Protein AF-A0A1W9P7X1-F1 (afdb_monomer)

Mean predicted aligned error: 8.24 Å

Radius of gyration: 26.06 Å; Cα contacts (8 Å, |Δi|>4): 274; chains: 1; bounding box: 56×34×81 Å

Sequence (174 aa):
MLKIFCDFSAIAIQNAKLIKKIEDELKSKLIFEKIGSTMTSTLKLNDVIKTFLSTATSLTGTRTGSILMVDKKEKKIQKAYNYYKKRDRIEVYSSTARLKKGLSGTVLRRRKPVAIENLSKEKDVNPTALEKKRKGVLAVPVMMKNKIIAILYVDSDKPRSFSNTEMEQVQFLA

pLDDT: mean 90.35, std 6.8, range [58.91, 97.69]

Foldseek 3Di:
DVVVVVVVVVVVVVVVVVVVVVVVVVVVVVVVVVVVVVVVVVVVVQVVVLVLFLQLCVLQVFQKKKKFFADQVLQDTPWMWMAGNVVSHIDTDDDPDDCCDDPNVVCQVVVAKDWAQAQVPDPDDDVVCVVVLFTTKIWHFDDDPHTGRMIMMGTHSHRDDDDPVSRVSSNVSD

Solvent-accessible surface area (backbone atoms only — not comparable to full-atom values): 9372 Å² total; per-residue (Å²): 116,70,67,63,54,52,53,53,49,50,50,53,53,51,50,54,52,50,53,50,50,54,51,53,52,51,54,50,50,54,51,51,53,52,50,52,52,53,52,52,52,51,51,54,50,51,52,53,53,44,53,52,37,54,48,47,15,56,76,62,71,36,56,30,18,35,40,38,31,34,34,100,79,59,75,45,78,75,47,28,36,39,33,37,60,94,70,74,44,68,44,80,51,90,74,82,75,48,54,87,43,46,68,60,11,45,24,68,74,67,70,39,71,46,73,39,37,42,45,86,79,50,93,59,63,57,67,72,47,54,77,68,45,42,18,8,36,40,36,31,44,21,57,56,90,94,40,61,45,29,39,38,34,38,36,31,75,46,72,39,82,77,51,69,66,51,52,50,56,48,40,72,78,56

Structure (mmCIF, N/CA/C/O backbone):
data_AF-A0A1W9P7X1-F1
#
_entry.id   AF-A0A1W9P7X1-F1
#
loop_
_atom_site.group_PDB
_atom_site.id
_atom_site.type_symbol
_atom_site.label_atom_id
_atom_site.label_alt_id
_atom_site.label_comp_id
_atom_site.label_asym_id
_atom_site.label_entity_id
_atom_site.label_seq_id
_atom_site.pdbx_PDB_ins_code
_atom_site.Cartn_x
_atom_site.Cartn_y
_atom_site.Cartn_z
_atom_site.occupancy
_atom_site.B_iso_or_equiv
_atom_site.auth_seq_id
_atom_site.auth_comp_id
_atom_site.auth_asym_id
_atom_site.auth_atom_id
_atom_site.pdbx_PDB_model_num
ATOM 1 N N . MET A 1 1 ? -40.807 18.636 63.807 1.00 58.91 1 MET A N 1
ATOM 2 C CA . MET A 1 1 ? -40.836 19.144 62.417 1.00 58.91 1 MET A CA 1
ATOM 3 C C . MET A 1 1 ? -39.438 19.187 61.781 1.00 58.91 1 MET A C 1
ATOM 5 O O . MET A 1 1 ? -39.271 18.592 60.730 1.00 58.91 1 MET A O 1
ATOM 9 N N . LEU A 1 2 ? -38.417 19.770 62.433 1.00 66.12 2 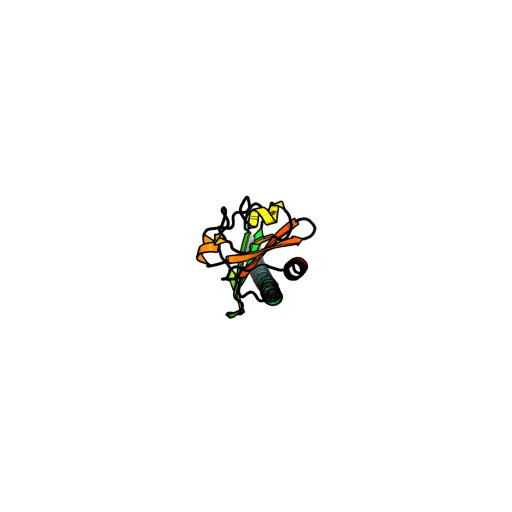LEU A N 1
ATOM 10 C CA . LEU A 1 2 ? -37.040 19.882 61.900 1.00 66.12 2 LEU A CA 1
ATOM 11 C C . LEU A 1 2 ? -36.346 18.533 61.587 1.00 66.12 2 LEU A C 1
ATOM 13 O O . LEU A 1 2 ? -35.704 18.390 60.555 1.00 66.12 2 LEU A O 1
ATOM 17 N N . LYS A 1 3 ? -36.523 17.522 62.452 1.00 66.44 3 LYS A N 1
ATOM 18 C CA . LYS A 1 3 ? -35.883 16.197 62.319 1.00 66.44 3 LYS A CA 1
ATOM 19 C C . LYS A 1 3 ? -36.286 15.460 61.029 1.00 66.44 3 LYS A C 1
ATOM 21 O O . LYS A 1 3 ? -35.434 14.953 60.317 1.00 66.44 3 LYS A O 1
ATOM 26 N N . ILE A 1 4 ? -37.576 15.517 60.689 1.00 66.88 4 ILE A N 1
ATOM 27 C CA . ILE A 1 4 ? -38.147 14.893 59.483 1.00 66.88 4 ILE A CA 1
ATOM 28 C C . ILE A 1 4 ? -37.582 15.541 58.208 1.00 66.88 4 ILE A C 1
ATOM 30 O O . ILE A 1 4 ? -37.290 14.842 57.244 1.00 66.88 4 ILE A O 1
ATOM 34 N N . PHE A 1 5 ? -37.364 16.863 58.207 1.00 67.62 5 PHE A N 1
ATOM 35 C CA . PHE A 1 5 ? -36.735 17.571 57.083 1.00 67.62 5 PHE A CA 1
ATOM 36 C C . PHE A 1 5 ? -35.256 17.197 56.894 1.00 67.62 5 PHE A C 1
ATOM 38 O O . PHE A 1 5 ? -34.795 17.082 55.755 1.00 67.62 5 PHE A O 1
ATOM 45 N N . CYS A 1 6 ? -34.513 16.984 57.985 1.00 75.81 6 CYS A N 1
ATOM 46 C CA . CYS A 1 6 ? -33.129 16.511 57.921 1.00 75.81 6 CYS A CA 1
ATOM 47 C C . CYS A 1 6 ? -33.036 15.096 57.338 1.00 75.81 6 CYS A C 1
ATOM 49 O O . CYS A 1 6 ? -32.207 14.867 56.458 1.00 75.81 6 CYS A O 1
ATOM 51 N N . ASP A 1 7 ? -33.915 14.184 57.756 1.00 74.31 7 ASP A N 1
ATOM 52 C CA . ASP A 1 7 ? -33.939 12.804 57.256 1.00 74.31 7 ASP A CA 1
ATOM 53 C C . ASP A 1 7 ? -34.300 12.756 55.761 1.00 74.31 7 ASP A C 1
ATOM 55 O O . ASP A 1 7 ? -33.644 12.072 54.973 1.00 74.31 7 ASP A O 1
ATOM 59 N N . PHE A 1 8 ? -35.279 13.562 55.332 1.00 74.69 8 PHE A N 1
ATOM 60 C CA . PHE A 1 8 ? -35.669 13.665 53.922 1.00 74.69 8 PHE A CA 1
ATOM 61 C C . PHE A 1 8 ? -34.539 14.225 53.042 1.00 74.69 8 PHE A C 1
ATOM 63 O O . PHE A 1 8 ? -34.270 13.713 51.953 1.00 74.69 8 PHE A O 1
ATOM 70 N N . SER A 1 9 ? -33.838 15.250 53.535 1.00 79.25 9 SER A N 1
ATOM 71 C CA . SER A 1 9 ? -32.694 15.851 52.837 1.00 79.25 9 SER A CA 1
ATOM 72 C C . SER A 1 9 ? -31.507 14.887 52.762 1.00 79.25 9 SER A C 1
ATOM 74 O O . SER A 1 9 ? -30.839 14.808 51.730 1.00 79.25 9 SER A O 1
ATOM 76 N N . ALA A 1 10 ? -31.266 14.110 53.822 1.00 84.50 10 ALA A N 1
ATOM 77 C CA . ALA A 1 10 ? -30.220 13.096 53.850 1.00 84.50 10 ALA A CA 1
ATOM 78 C C . ALA A 1 10 ? -30.467 11.996 52.805 1.00 84.50 10 ALA A C 1
ATOM 80 O O . ALA A 1 10 ? -29.559 11.683 52.033 1.00 84.50 10 ALA A O 1
ATOM 81 N N . ILE A 1 11 ? -31.698 11.480 52.712 1.00 85.00 11 ILE A N 1
ATOM 82 C CA . ILE A 1 11 ? -32.094 10.476 51.710 1.00 85.00 11 ILE A CA 1
ATOM 83 C C . ILE A 1 11 ? -31.942 11.031 50.289 1.00 85.00 11 ILE A C 1
ATOM 85 O O . ILE A 1 11 ? -31.366 10.369 49.427 1.00 85.00 11 ILE A O 1
ATOM 89 N N . ALA A 1 12 ? -32.395 12.262 50.034 1.00 85.00 12 ALA A N 1
ATOM 90 C CA . ALA A 1 12 ? -32.268 12.891 48.719 1.00 85.00 12 ALA A CA 1
ATOM 91 C C . ALA A 1 12 ? -30.796 13.054 48.287 1.00 85.00 12 ALA A C 1
ATOM 93 O O . ALA A 1 12 ? -30.443 12.734 47.150 1.00 85.00 12 ALA A O 1
ATOM 94 N N . ILE A 1 13 ? -29.915 13.480 49.200 1.00 87.81 13 ILE A N 1
ATOM 95 C CA . ILE A 1 13 ? -28.467 13.585 48.948 1.00 87.81 13 ILE A CA 1
ATOM 96 C C . ILE A 1 13 ? -27.852 12.203 48.701 1.00 87.81 13 ILE A C 1
ATOM 98 O O . ILE A 1 13 ? -26.997 12.050 47.827 1.00 87.81 13 ILE A O 1
ATOM 102 N N . GLN A 1 14 ? -28.265 11.192 49.464 1.00 89.88 14 GLN A N 1
ATOM 103 C CA . GLN A 1 14 ? -27.758 9.829 49.330 1.00 89.88 14 GLN A CA 1
ATOM 104 C C . GLN A 1 14 ? -28.175 9.207 47.990 1.00 89.88 14 GLN A C 1
ATOM 106 O O . GLN A 1 14 ? -27.330 8.639 47.297 1.00 89.88 14 GLN A O 1
ATOM 111 N N . ASN A 1 15 ? -29.425 9.418 47.569 1.00 89.62 15 ASN A N 1
ATOM 112 C CA . ASN A 1 15 ? -29.927 9.026 46.253 1.00 89.62 15 ASN A CA 1
ATOM 113 C C . ASN A 1 15 ? -29.172 9.738 45.127 1.00 89.62 15 ASN A C 1
ATOM 115 O O . ASN A 1 15 ? -28.721 9.084 44.192 1.00 89.62 15 ASN A O 1
ATOM 119 N N . ALA A 1 16 ? -28.958 11.054 45.233 1.00 91.00 16 ALA A N 1
ATOM 120 C CA . ALA A 1 16 ? -28.194 11.808 44.239 1.00 91.00 16 ALA A CA 1
ATOM 121 C C . ALA A 1 16 ? -26.743 11.304 44.116 1.00 91.00 16 ALA A C 1
ATOM 123 O O . ALA A 1 16 ? -26.224 11.171 43.008 1.00 91.00 16 ALA A O 1
ATOM 124 N N . LYS A 1 17 ? -26.092 10.964 45.239 1.00 91.50 17 LYS A N 1
ATOM 125 C CA . LYS A 1 17 ? -24.750 10.354 45.242 1.00 91.50 17 LYS A CA 1
ATOM 126 C C . LYS A 1 17 ? -24.743 8.966 44.601 1.00 91.50 17 LYS A C 1
ATOM 128 O O . LYS A 1 17 ? -23.813 8.658 43.860 1.00 91.50 17 LYS A O 1
ATOM 133 N N . LEU A 1 18 ? -25.754 8.141 44.876 1.00 93.81 18 LEU A N 1
ATOM 134 C CA . LEU A 1 18 ? -25.873 6.802 44.298 1.00 93.81 18 LEU A CA 1
ATOM 135 C C . LEU A 1 18 ? -26.118 6.862 42.784 1.00 93.81 18 LEU A C 1
ATOM 137 O O . LEU A 1 18 ? -25.432 6.167 42.042 1.00 93.81 18 LEU A O 1
ATOM 141 N N . ILE A 1 19 ? -27.023 7.734 42.328 1.00 93.50 19 ILE A N 1
ATOM 142 C CA . ILE A 1 19 ? -27.280 7.981 40.901 1.00 93.50 19 ILE A CA 1
ATOM 143 C C . ILE A 1 19 ? -25.994 8.430 40.212 1.00 93.50 19 ILE A C 1
ATOM 145 O O . ILE A 1 19 ? -25.593 7.821 39.226 1.00 93.50 19 ILE A O 1
ATOM 149 N N . LYS A 1 20 ? -25.291 9.415 40.781 1.00 93.19 20 LYS A N 1
ATOM 150 C CA . LYS A 1 20 ? -24.020 9.892 40.227 1.00 93.19 20 LYS A CA 1
ATOM 151 C C . LYS A 1 20 ? -22.972 8.780 40.129 1.00 93.19 20 LYS A C 1
ATOM 153 O O . LYS A 1 20 ? -22.278 8.680 39.125 1.00 93.19 20 LYS A O 1
ATOM 158 N N . LYS A 1 21 ? -22.881 7.910 41.141 1.00 93.38 21 LYS A N 1
ATOM 159 C CA . LYS A 1 21 ? -21.974 6.755 41.114 1.00 93.38 21 LYS A CA 1
ATOM 160 C C . LYS A 1 21 ? -22.319 5.791 39.972 1.00 93.38 21 LYS A C 1
ATOM 162 O O . LYS A 1 21 ? -21.421 5.367 39.253 1.00 93.38 21 LYS A O 1
ATOM 167 N N . ILE A 1 22 ? -23.603 5.484 39.785 1.00 93.69 22 ILE A N 1
ATOM 168 C CA . ILE A 1 22 ? -24.084 4.639 38.681 1.00 93.69 22 ILE A CA 1
ATOM 169 C C . ILE A 1 22 ? -23.779 5.292 37.323 1.00 93.69 22 ILE A C 1
ATOM 171 O O . ILE A 1 22 ? -23.325 4.612 36.404 1.00 93.69 22 ILE A O 1
ATOM 175 N N . GLU A 1 23 ? -23.987 6.604 37.189 1.00 94.50 23 GLU A N 1
ATOM 176 C CA . GLU A 1 23 ? -23.666 7.358 35.970 1.00 94.50 23 GLU A CA 1
ATOM 177 C C . GLU A 1 23 ? -22.164 7.318 35.646 1.00 94.50 23 GLU A C 1
ATOM 179 O O . GLU A 1 23 ? -21.785 7.062 34.498 1.00 94.50 23 GLU A O 1
ATOM 184 N N . ASP A 1 24 ? -21.306 7.519 36.649 1.00 94.81 24 ASP A N 1
ATOM 185 C CA . ASP A 1 24 ? -19.847 7.476 36.502 1.00 94.81 24 ASP A CA 1
ATOM 186 C C . ASP A 1 24 ? -19.352 6.062 36.121 1.00 94.81 24 ASP A C 1
ATOM 188 O O . ASP A 1 24 ? -18.487 5.907 35.244 1.00 94.81 24 ASP A O 1
ATOM 192 N N . GLU A 1 25 ? -19.932 5.015 36.716 1.00 93.62 25 GLU A N 1
ATOM 193 C CA . GLU A 1 25 ? -19.656 3.612 36.375 1.00 93.62 25 GLU A CA 1
ATOM 194 C C . GLU A 1 25 ? -20.104 3.275 34.943 1.00 93.62 25 GLU A C 1
ATOM 196 O O . GLU A 1 25 ? -19.335 2.693 34.166 1.00 93.62 25 GLU A O 1
ATOM 201 N N . LEU A 1 26 ? -21.310 3.697 34.547 1.00 92.25 26 LEU A N 1
ATOM 202 C CA . LEU A 1 26 ? -21.835 3.488 33.196 1.00 92.25 26 LEU A CA 1
ATOM 203 C C . LEU A 1 26 ? -20.968 4.188 32.146 1.00 92.25 26 LEU A C 1
ATOM 205 O O . LEU A 1 26 ? -20.610 3.590 31.127 1.00 92.25 26 LEU A O 1
ATOM 209 N N . LYS A 1 27 ? -20.578 5.440 32.404 1.00 92.19 27 LYS A N 1
ATOM 210 C CA . LYS A 1 27 ? -19.692 6.207 31.522 1.00 92.19 27 LYS A CA 1
ATOM 211 C C . LYS A 1 27 ? -18.352 5.503 31.328 1.00 92.19 27 LYS A C 1
ATOM 213 O O . LYS A 1 27 ? -17.873 5.400 30.198 1.00 92.19 27 LYS A O 1
ATOM 218 N N . SER A 1 28 ? -17.768 4.990 32.409 1.00 88.06 28 SER A N 1
ATOM 219 C CA . SER A 1 28 ? -16.506 4.247 32.361 1.00 88.06 28 SER A CA 1
ATOM 220 C C . SER A 1 28 ? -16.634 2.986 31.503 1.00 88.06 28 SER A C 1
ATOM 222 O O . SER A 1 28 ? -15.815 2.764 30.609 1.00 88.06 28 SER A O 1
ATOM 224 N N . LYS A 1 29 ? -17.706 2.206 31.691 1.00 89.94 29 LYS A N 1
ATOM 225 C CA . LYS A 1 29 ? -17.985 1.002 30.894 1.00 89.94 29 LYS A CA 1
ATOM 226 C C . LYS A 1 29 ? -18.097 1.307 29.398 1.00 89.94 29 LYS A C 1
ATOM 228 O O . LYS A 1 29 ? -17.438 0.650 28.595 1.00 89.94 29 LYS A O 1
ATOM 233 N N . LEU A 1 30 ? -18.856 2.338 29.025 1.00 91.19 30 LEU A N 1
ATOM 234 C CA . LEU A 1 30 ? -19.023 2.745 27.623 1.00 91.19 30 LEU A CA 1
ATOM 235 C C . LEU A 1 30 ? -17.694 3.157 26.970 1.00 91.19 30 LEU A C 1
ATOM 237 O O . LEU A 1 30 ? -17.460 2.876 25.791 1.00 91.19 30 LEU A O 1
ATOM 241 N N . ILE A 1 31 ? -16.802 3.808 27.725 1.00 91.69 31 ILE A N 1
ATOM 242 C CA . ILE A 1 31 ? -15.460 4.153 27.242 1.00 91.69 31 ILE A CA 1
ATOM 243 C C . ILE A 1 31 ? -14.649 2.880 26.969 1.00 91.69 31 ILE A C 1
ATOM 245 O O . ILE A 1 31 ? -14.077 2.755 25.884 1.00 91.69 31 ILE A O 1
ATOM 249 N N . PHE A 1 32 ? -14.626 1.923 27.901 1.00 87.69 32 PHE A N 1
ATOM 250 C CA . PHE A 1 32 ? -13.910 0.657 27.713 1.00 87.69 32 PHE A CA 1
ATOM 251 C C . PHE A 1 32 ? -14.464 -0.166 26.546 1.00 87.69 32 PHE A C 1
ATOM 253 O O . PHE A 1 32 ? -13.683 -0.663 25.735 1.00 87.69 32 PHE A O 1
ATOM 260 N N . GLU A 1 33 ? -15.787 -0.256 26.398 1.00 88.00 33 GLU A N 1
ATOM 261 C CA . GLU A 1 33 ? -16.425 -0.922 25.256 1.00 88.00 33 GLU A CA 1
ATOM 262 C C . GLU A 1 33 ? -16.020 -0.272 23.929 1.00 88.00 33 GLU A C 1
ATOM 264 O O . GLU A 1 33 ? -15.635 -0.960 22.977 1.00 88.00 33 GLU A O 1
ATOM 269 N N . LYS A 1 34 ? -16.030 1.065 23.867 1.00 87.44 34 LYS A N 1
ATOM 270 C CA . LYS A 1 34 ? -15.605 1.812 22.679 1.00 87.44 34 LYS A CA 1
ATOM 271 C C . LYS A 1 34 ? -14.134 1.567 22.345 1.00 87.44 34 LYS A C 1
ATOM 273 O O . LYS A 1 34 ? -13.804 1.376 21.171 1.00 87.44 34 LYS A O 1
ATOM 278 N N . ILE A 1 35 ? -13.255 1.558 23.348 1.00 89.31 35 ILE A N 1
ATOM 279 C CA . ILE A 1 35 ? -11.827 1.257 23.176 1.00 89.31 35 ILE A CA 1
ATOM 280 C C . ILE A 1 35 ? -11.656 -0.178 22.665 1.00 89.31 35 ILE A C 1
ATOM 282 O O . ILE A 1 35 ? -11.034 -0.373 21.621 1.00 89.31 35 ILE A O 1
ATOM 286 N N . GLY A 1 36 ? -12.267 -1.165 23.326 1.00 79.88 36 GLY A N 1
ATOM 287 C CA . GLY A 1 36 ? -12.176 -2.577 22.949 1.00 79.88 36 GLY A CA 1
ATOM 288 C C . GLY A 1 36 ? -12.688 -2.853 21.532 1.00 79.88 36 GLY A C 1
ATOM 289 O O . GLY A 1 36 ? -12.018 -3.529 20.745 1.00 79.88 36 GLY A O 1
ATOM 290 N N . SER A 1 37 ? -13.825 -2.258 21.159 1.00 82.00 37 SER A N 1
ATOM 291 C CA . SER A 1 37 ? -14.385 -2.350 19.804 1.00 82.00 37 SER A CA 1
ATOM 292 C C . SER A 1 37 ? -13.463 -1.719 18.752 1.00 82.00 37 SER A C 1
ATOM 294 O O . SER A 1 37 ? -13.198 -2.317 17.703 1.00 82.00 37 SER A O 1
ATOM 296 N N . THR A 1 38 ? -12.889 -0.548 19.051 1.00 82.19 38 THR A N 1
ATOM 297 C CA . THR A 1 38 ? -11.950 0.148 18.152 1.00 82.19 38 THR A CA 1
ATOM 298 C C . THR A 1 38 ? -10.649 -0.638 17.968 1.00 82.19 38 THR A C 1
ATOM 300 O O . THR A 1 38 ? -10.163 -0.780 16.841 1.00 82.19 38 THR A O 1
ATOM 303 N N . MET A 1 39 ? -10.094 -1.188 19.052 1.00 82.69 39 MET A N 1
ATOM 304 C CA . MET A 1 39 ? -8.884 -2.014 19.019 1.00 82.69 39 MET A CA 1
ATOM 305 C C . MET A 1 39 ? -9.112 -3.289 18.207 1.00 82.69 39 MET A C 1
ATOM 307 O O . MET A 1 39 ? -8.356 -3.563 17.276 1.00 82.69 39 MET A O 1
ATOM 311 N N . THR A 1 40 ? -10.198 -4.014 18.484 1.00 81.06 40 THR A N 1
ATOM 312 C CA . THR A 1 40 ? -10.555 -5.244 17.761 1.00 81.06 40 THR A CA 1
ATOM 313 C C . THR A 1 40 ? -10.760 -4.980 16.271 1.00 81.06 40 THR A C 1
ATOM 315 O O . THR A 1 40 ? -10.253 -5.721 15.431 1.00 81.06 40 THR A O 1
ATOM 318 N N . SER A 1 41 ? -11.455 -3.896 15.919 1.00 80.25 41 SER A N 1
ATOM 319 C CA . SER A 1 41 ? -11.672 -3.508 14.519 1.00 80.25 41 SER A CA 1
ATOM 320 C C . SER A 1 41 ? -10.360 -3.170 13.804 1.00 80.25 41 SER A C 1
ATOM 322 O O . SER A 1 41 ? -10.169 -3.530 12.644 1.00 80.25 41 SER A O 1
ATOM 324 N N . THR A 1 42 ? -9.428 -2.515 14.502 1.00 78.69 42 THR A N 1
ATOM 325 C CA . THR A 1 42 ? -8.108 -2.173 13.953 1.00 78.69 42 THR A CA 1
ATOM 326 C C . THR A 1 42 ? -7.236 -3.411 13.747 1.00 78.69 42 THR A C 1
ATOM 328 O O . THR A 1 42 ? -6.571 -3.510 12.716 1.00 78.69 42 THR A O 1
ATOM 331 N N . LEU A 1 43 ? -7.256 -4.360 14.690 1.00 80.12 43 LEU A N 1
ATOM 332 C CA . LEU A 1 43 ? -6.557 -5.642 14.561 1.00 80.12 43 LEU A CA 1
ATOM 333 C C . LEU A 1 43 ? -7.083 -6.427 13.355 1.00 80.12 43 LEU A C 1
ATOM 335 O O . LEU A 1 43 ? -6.305 -6.759 12.465 1.00 80.12 43 LEU A O 1
ATOM 339 N N . LYS A 1 44 ? -8.409 -6.577 13.241 1.00 88.56 44 LYS A N 1
ATOM 340 C CA . LYS A 1 44 ? -9.046 -7.235 12.089 1.00 88.56 44 LYS A CA 1
ATOM 341 C C . LYS A 1 44 ? -8.666 -6.584 10.757 1.00 88.56 44 LYS A C 1
ATOM 343 O O . LYS A 1 44 ? -8.371 -7.284 9.794 1.00 88.56 44 LYS A O 1
ATOM 348 N N . LEU A 1 45 ? -8.644 -5.250 10.688 1.00 89.06 45 LEU A N 1
ATOM 349 C CA . LEU A 1 45 ? -8.221 -4.545 9.474 1.00 89.06 45 LEU A CA 1
ATOM 350 C C . LEU A 1 45 ? -6.762 -4.855 9.119 1.00 89.06 45 LEU A C 1
ATOM 352 O O . LEU A 1 45 ? -6.449 -5.086 7.955 1.00 89.06 45 LEU A O 1
ATOM 356 N N . ASN A 1 46 ? -5.867 -4.853 10.105 1.00 92.88 46 ASN A N 1
ATOM 357 C CA . ASN A 1 46 ? -4.459 -5.164 9.886 1.00 92.88 46 ASN A CA 1
ATOM 358 C C . ASN A 1 46 ? -4.272 -6.594 9.352 1.00 92.88 46 ASN A C 1
ATOM 360 O O . ASN A 1 46 ? -3.503 -6.783 8.410 1.00 92.88 46 ASN A O 1
ATOM 364 N N . ASP A 1 47 ? -5.013 -7.567 9.878 1.00 92.44 47 ASP A N 1
ATOM 365 C CA . ASP A 1 47 ? -4.958 -8.954 9.406 1.00 92.44 47 ASP A CA 1
ATOM 366 C C . ASP A 1 47 ? -5.446 -9.080 7.959 1.00 92.44 47 ASP A C 1
ATOM 368 O O . ASP A 1 47 ? -4.768 -9.679 7.124 1.00 92.44 47 ASP A O 1
ATOM 372 N N . VAL A 1 48 ? -6.563 -8.426 7.618 1.00 92.19 48 VAL A N 1
ATOM 373 C CA . VAL A 1 48 ? -7.075 -8.383 6.237 1.00 92.19 48 VAL A CA 1
ATOM 374 C C . VAL A 1 48 ? -6.042 -7.775 5.286 1.00 92.19 48 VAL A C 1
ATOM 376 O O . VAL A 1 48 ? -5.755 -8.348 4.236 1.00 92.19 48 VAL A O 1
ATOM 379 N N . ILE A 1 49 ? -5.433 -6.647 5.663 1.00 94.94 49 ILE A N 1
ATOM 380 C CA . ILE A 1 49 ? -4.403 -5.979 4.855 1.00 94.94 49 ILE A CA 1
ATOM 381 C C . ILE A 1 49 ? -3.169 -6.871 4.677 1.00 94.94 49 ILE A C 1
ATOM 383 O O . ILE A 1 49 ? -2.617 -6.940 3.575 1.00 94.94 49 ILE A O 1
ATOM 387 N N . LYS A 1 50 ? -2.740 -7.580 5.729 1.00 95.88 50 LYS A N 1
ATOM 388 C CA . LYS A 1 50 ? -1.631 -8.539 5.647 1.00 95.88 50 LYS A CA 1
ATOM 389 C C . LYS A 1 50 ? -1.957 -9.670 4.670 1.00 95.88 50 LYS A C 1
ATOM 391 O O . LYS A 1 50 ? -1.124 -9.979 3.816 1.00 95.88 50 LYS A O 1
ATOM 396 N N . THR A 1 51 ? -3.152 -10.249 4.741 1.00 94.00 51 THR A N 1
ATOM 397 C CA . THR A 1 51 ? -3.597 -11.302 3.813 1.00 94.00 51 THR A CA 1
ATOM 398 C C . THR A 1 51 ? -3.619 -10.803 2.369 1.00 94.00 51 THR A C 1
ATOM 400 O O . THR A 1 51 ? -3.092 -11.462 1.476 1.00 94.00 51 THR A O 1
ATOM 403 N N . PHE A 1 52 ? -4.129 -9.595 2.133 1.00 93.19 52 PHE A N 1
ATOM 404 C CA . PHE A 1 52 ? -4.164 -8.986 0.802 1.00 93.19 52 PHE A CA 1
ATOM 405 C C . PHE A 1 52 ? -2.764 -8.818 0.200 1.00 93.19 52 PHE A C 1
ATOM 407 O O . PHE A 1 52 ? -2.490 -9.246 -0.921 1.00 93.19 52 PHE A O 1
ATOM 414 N N . LEU A 1 53 ? -1.851 -8.222 0.971 1.00 96.75 53 LEU A N 1
ATOM 415 C CA . LEU A 1 53 ? -0.494 -7.932 0.518 1.00 96.75 53 LEU A CA 1
ATOM 416 C C . LEU A 1 53 ? 0.353 -9.201 0.355 1.00 96.75 53 LEU A C 1
ATOM 418 O O . LEU A 1 53 ? 1.124 -9.308 -0.601 1.00 96.75 53 LEU A O 1
ATOM 422 N N . SER A 1 54 ? 0.211 -10.175 1.255 1.00 96.75 54 SER A N 1
ATOM 423 C CA . SER A 1 54 ? 0.901 -11.469 1.146 1.00 96.75 54 SER A CA 1
ATOM 424 C C . SER A 1 54 ? 0.419 -12.280 -0.060 1.00 96.75 54 SER A C 1
ATOM 426 O O . SER A 1 54 ? 1.240 -12.869 -0.768 1.00 96.75 54 SER A O 1
ATOM 428 N N . THR A 1 55 ? -0.881 -12.235 -0.365 1.00 95.31 55 THR A N 1
ATOM 429 C CA . THR A 1 55 ? -1.453 -12.883 -1.554 1.00 95.31 55 THR A CA 1
ATOM 430 C C . THR A 1 55 ? -0.963 -12.205 -2.834 1.00 95.31 55 THR A C 1
ATOM 432 O O . THR A 1 55 ? -0.393 -12.870 -3.696 1.00 95.31 55 THR A O 1
ATOM 435 N N . ALA A 1 56 ? -1.069 -10.875 -2.934 1.00 95.94 56 ALA A N 1
ATOM 436 C CA . ALA A 1 56 ? -0.623 -10.123 -4.112 1.00 95.94 56 ALA A CA 1
ATOM 437 C C . ALA A 1 56 ? 0.881 -10.293 -4.398 1.00 95.94 56 ALA A C 1
ATOM 439 O O . ALA A 1 56 ? 1.295 -10.472 -5.547 1.00 95.94 56 ALA A O 1
ATOM 440 N N . THR A 1 57 ? 1.715 -10.278 -3.351 1.00 95.88 57 THR A N 1
ATOM 441 C CA . THR A 1 57 ? 3.159 -10.527 -3.501 1.00 95.88 57 THR A CA 1
ATOM 442 C C . THR A 1 57 ? 3.474 -11.969 -3.886 1.00 95.88 57 THR A C 1
ATOM 444 O O . THR A 1 57 ? 4.450 -12.214 -4.591 1.00 95.88 57 THR A O 1
ATOM 447 N N . SER A 1 58 ? 2.651 -12.933 -3.475 1.00 94.62 58 SER A N 1
ATOM 448 C CA . SER A 1 58 ? 2.809 -14.334 -3.873 1.00 94.62 58 SER A CA 1
ATOM 449 C C . SER A 1 58 ? 2.401 -14.584 -5.322 1.00 94.62 58 SER A C 1
ATOM 451 O O . SER A 1 58 ? 3.185 -15.201 -6.035 1.00 94.62 58 SER A O 1
ATOM 453 N N . LEU A 1 59 ? 1.269 -14.035 -5.779 1.00 93.12 59 LEU A N 1
ATOM 454 C CA . LEU A 1 59 ? 0.813 -14.145 -7.175 1.00 93.12 59 LEU A CA 1
ATOM 455 C C . LEU A 1 59 ? 1.841 -13.586 -8.162 1.00 93.12 59 LEU A C 1
ATOM 457 O O . LEU A 1 59 ? 2.110 -14.176 -9.199 1.00 93.12 59 LEU A O 1
ATOM 461 N N . THR A 1 60 ? 2.468 -12.468 -7.800 1.00 94.00 60 THR A N 1
ATOM 462 C CA . THR A 1 60 ? 3.470 -11.799 -8.641 1.00 94.00 60 THR A CA 1
ATOM 463 C C . THR A 1 60 ? 4.907 -12.234 -8.349 1.00 94.00 60 THR A C 1
ATOM 465 O O . THR A 1 60 ? 5.849 -11.712 -8.942 1.00 94.00 60 THR A O 1
ATOM 468 N N . GLY A 1 61 ? 5.145 -13.135 -7.392 1.00 93.25 61 GLY A N 1
ATOM 469 C CA . GLY A 1 61 ? 6.502 -13.501 -6.963 1.00 93.25 61 GLY A CA 1
ATOM 470 C C . GLY A 1 61 ? 7.365 -12.314 -6.496 1.00 93.25 61 GLY A C 1
ATOM 471 O O . GLY A 1 61 ? 8.594 -12.375 -6.548 1.00 93.25 61 GLY A O 1
ATOM 472 N N . THR A 1 62 ? 6.753 -11.204 -6.080 1.00 94.25 62 THR A N 1
ATOM 473 C CA . THR A 1 62 ? 7.457 -10.018 -5.575 1.00 94.25 62 THR A CA 1
ATOM 474 C C . THR A 1 62 ? 7.779 -10.158 -4.086 1.00 94.25 62 THR A C 1
ATOM 476 O O . THR A 1 62 ? 7.241 -11.002 -3.366 1.00 94.25 62 THR A O 1
ATOM 479 N N . ARG A 1 63 ? 8.725 -9.348 -3.596 1.00 91.44 63 ARG A N 1
ATOM 480 C CA . ARG A 1 63 ? 9.205 -9.423 -2.201 1.00 91.44 63 ARG A CA 1
ATOM 481 C C . ARG A 1 63 ? 8.519 -8.417 -1.284 1.00 91.44 63 ARG A C 1
ATOM 483 O O . ARG A 1 63 ? 8.526 -8.600 -0.063 1.00 91.44 63 ARG A O 1
ATOM 490 N N . THR A 1 64 ? 7.972 -7.355 -1.865 1.00 92.81 64 THR A N 1
ATOM 491 C CA . THR A 1 64 ? 7.357 -6.243 -1.146 1.00 92.81 64 THR A CA 1
ATOM 492 C C . THR A 1 64 ? 6.070 -5.820 -1.822 1.00 92.81 64 THR A C 1
ATOM 494 O O . THR A 1 64 ? 6.012 -5.719 -3.047 1.00 92.81 64 THR A O 1
ATOM 497 N N . GLY A 1 65 ? 5.066 -5.532 -1.003 1.00 94.88 65 GLY A N 1
ATOM 498 C CA . GLY A 1 65 ? 3.827 -4.908 -1.436 1.00 94.88 65 GLY A CA 1
ATOM 499 C C . GLY A 1 65 ? 3.502 -3.728 -0.539 1.00 94.88 65 GLY A C 1
ATOM 500 O O . GLY A 1 65 ?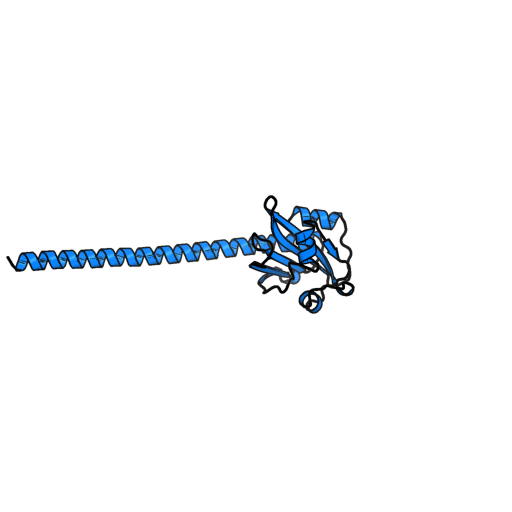 3.990 -3.629 0.589 1.00 94.88 65 GLY A O 1
ATOM 501 N N . SER A 1 66 ? 2.675 -2.817 -1.023 1.00 95.62 66 SER A N 1
ATOM 502 C CA . SER A 1 66 ? 2.141 -1.742 -0.197 1.00 95.62 66 SER A CA 1
ATOM 503 C C . SER A 1 66 ? 0.712 -1.418 -0.577 1.00 95.62 66 SER A C 1
ATOM 505 O O . SER A 1 66 ? 0.306 -1.633 -1.710 1.00 95.62 66 SER A O 1
ATOM 507 N N . ILE A 1 67 ? -0.068 -0.920 0.373 1.00 96.62 67 ILE A N 1
ATOM 508 C CA . ILE A 1 67 ? -1.427 -0.453 0.108 1.00 96.62 67 ILE A CA 1
ATOM 509 C C . ILE A 1 67 ? -1.618 0.921 0.725 1.00 96.62 67 ILE A C 1
ATOM 511 O O . ILE A 1 67 ? -1.196 1.194 1.852 1.00 96.62 67 ILE A O 1
ATOM 515 N N . LEU A 1 68 ? -2.225 1.802 -0.057 1.00 96.38 68 LEU A N 1
ATOM 516 C CA . LEU A 1 68 ? -2.438 3.198 0.266 1.00 96.38 68 LEU A CA 1
ATOM 517 C C . LEU A 1 68 ? -3.937 3.472 0.311 1.00 96.38 68 LEU A C 1
ATOM 519 O O . LEU A 1 68 ? -4.570 3.544 -0.737 1.00 96.38 68 LEU A O 1
ATOM 523 N N . MET A 1 69 ? -4.488 3.644 1.508 1.00 96.00 69 MET A N 1
ATOM 524 C CA . MET A 1 69 ? -5.900 3.972 1.697 1.00 96.00 69 MET A CA 1
ATOM 525 C C . MET A 1 69 ? -6.127 5.460 1.439 1.00 96.00 69 MET A C 1
ATOM 527 O O . MET A 1 69 ? -5.413 6.307 1.991 1.00 96.00 69 MET A O 1
ATOM 531 N N . VAL A 1 70 ? -7.125 5.777 0.618 1.00 96.31 70 VAL A N 1
ATOM 532 C CA . VAL A 1 70 ? -7.481 7.152 0.253 1.00 96.31 70 VAL A CA 1
ATOM 533 C C . VAL A 1 70 ? -8.831 7.541 0.840 1.00 96.31 70 VAL A C 1
ATOM 535 O O . VAL A 1 70 ? -9.687 6.701 1.105 1.00 96.31 70 VAL A O 1
ATOM 538 N N . ASP A 1 71 ? -9.025 8.835 1.073 1.00 93.69 71 ASP A N 1
ATOM 539 C CA . ASP A 1 71 ? -10.309 9.351 1.531 1.00 93.69 71 ASP A CA 1
ATOM 540 C C . ASP A 1 71 ? -11.392 9.239 0.445 1.00 93.69 71 ASP A C 1
ATOM 542 O O . ASP A 1 71 ? -11.118 9.053 -0.738 1.00 93.69 71 ASP A O 1
ATOM 546 N N . LYS A 1 72 ? -12.658 9.431 0.835 1.00 88.94 72 LYS A N 1
ATOM 547 C CA . LYS A 1 72 ? -13.818 9.336 -0.074 1.00 88.94 72 LYS A CA 1
ATOM 548 C C . LYS A 1 72 ? -13.750 10.269 -1.293 1.00 88.94 72 LYS A C 1
ATOM 550 O O . LYS A 1 72 ? -14.516 10.071 -2.234 1.00 88.94 72 LYS A O 1
ATOM 555 N N . LYS A 1 73 ? -12.930 11.324 -1.233 1.00 92.56 73 LYS A N 1
ATOM 556 C CA . LYS A 1 73 ? -12.734 12.302 -2.312 1.00 92.56 73 LYS A CA 1
ATOM 557 C C . LYS A 1 73 ? -11.503 11.989 -3.170 1.00 92.56 73 LYS A C 1
ATOM 559 O O . LYS A 1 73 ? -11.247 12.756 -4.092 1.00 92.56 73 LYS A O 1
ATOM 564 N N . GLU A 1 74 ? -10.758 10.923 -2.869 1.00 93.25 74 GLU A N 1
ATOM 565 C CA . GLU A 1 74 ? -9.526 10.514 -3.560 1.00 93.25 74 GLU A CA 1
ATOM 566 C C . GLU A 1 74 ? -8.441 11.622 -3.526 1.00 93.25 74 GLU A C 1
ATOM 568 O O . GLU A 1 74 ? -7.595 11.740 -4.411 1.00 93.25 74 GLU A O 1
ATOM 573 N N . LYS A 1 75 ? -8.471 12.477 -2.491 1.00 93.06 75 LYS A N 1
ATOM 574 C CA . LYS A 1 75 ? -7.625 13.676 -2.339 1.00 93.06 75 LYS A CA 1
ATOM 575 C C . LYS A 1 75 ? -6.623 13.576 -1.197 1.00 93.06 75 LYS A C 1
ATOM 577 O O . LYS A 1 75 ? -5.641 14.319 -1.214 1.00 93.06 75 LYS A O 1
ATOM 582 N N . LYS A 1 76 ? -6.857 12.709 -0.210 1.00 94.31 76 LYS A N 1
ATOM 583 C CA . LYS A 1 76 ? -5.984 12.544 0.959 1.00 94.31 76 LYS A CA 1
ATOM 584 C C . LYS A 1 76 ? -5.655 11.080 1.203 1.00 94.31 76 LYS A C 1
ATOM 586 O O . LYS A 1 76 ? -6.506 10.213 1.048 1.00 94.31 76 LYS A O 1
ATOM 591 N N . ILE A 1 77 ? -4.425 10.832 1.638 1.00 95.25 77 ILE A N 1
ATOM 592 C CA . ILE A 1 77 ? -3.992 9.527 2.137 1.00 95.25 77 ILE A CA 1
ATOM 593 C C . ILE A 1 77 ? -4.462 9.424 3.584 1.00 95.25 77 ILE A C 1
ATOM 595 O O . ILE A 1 77 ? -4.100 10.263 4.404 1.00 95.25 77 ILE A O 1
ATOM 599 N N . GLN A 1 78 ? -5.274 8.419 3.892 1.00 93.75 78 GLN A N 1
ATOM 600 C CA . GLN A 1 78 ? -5.732 8.174 5.261 1.00 93.75 78 GLN A CA 1
ATOM 601 C C . GLN A 1 78 ? -4.742 7.310 6.033 1.00 93.75 78 GLN A C 1
ATOM 603 O O . GLN A 1 78 ? -4.481 7.554 7.207 1.00 93.75 78 GLN A O 1
ATOM 608 N N . LYS A 1 79 ? -4.195 6.286 5.374 1.00 94.38 79 LYS A N 1
ATOM 609 C CA . LYS A 1 79 ? -3.236 5.356 5.970 1.00 94.38 79 LYS A CA 1
ATOM 610 C C . LYS A 1 79 ? -2.467 4.639 4.873 1.00 94.38 79 LYS A C 1
ATOM 612 O O . LYS A 1 79 ? -2.996 4.437 3.780 1.00 94.38 79 LYS A O 1
ATOM 617 N N . ALA A 1 80 ? -1.245 4.223 5.168 1.00 95.88 80 ALA A N 1
ATOM 618 C CA . ALA A 1 80 ? -0.461 3.409 4.257 1.00 95.88 80 ALA A CA 1
ATOM 619 C C . ALA A 1 80 ? 0.247 2.283 5.007 1.00 95.88 80 ALA A C 1
ATOM 621 O O . ALA A 1 80 ? 0.682 2.457 6.148 1.00 95.88 80 ALA A O 1
ATOM 622 N N . TYR A 1 81 ? 0.358 1.138 4.342 1.00 96.12 81 TYR A N 1
ATOM 623 C CA . TYR A 1 81 ? 0.979 -0.067 4.875 1.00 96.12 81 TYR A CA 1
ATOM 624 C C . TYR A 1 81 ? 2.011 -0.602 3.888 1.00 96.12 81 TYR A C 1
ATOM 626 O O . TYR A 1 81 ? 1.758 -0.618 2.684 1.00 96.12 81 TYR A O 1
ATOM 634 N N . ASN A 1 82 ? 3.158 -1.054 4.387 1.00 95.12 82 ASN A N 1
ATOM 635 C CA . ASN A 1 82 ? 4.094 -1.891 3.636 1.00 95.12 82 ASN A CA 1
ATOM 636 C C . ASN A 1 82 ? 4.020 -3.316 4.168 1.00 95.12 82 ASN A C 1
ATOM 638 O O . ASN A 1 82 ? 3.891 -3.507 5.370 1.00 95.12 82 ASN A O 1
ATOM 642 N N . TYR A 1 83 ? 4.182 -4.291 3.288 1.00 95.69 83 TYR A N 1
ATOM 643 C CA . TYR A 1 83 ? 4.386 -5.689 3.624 1.00 95.69 83 TYR A CA 1
ATOM 644 C C . TYR A 1 83 ? 5.737 -6.148 3.088 1.00 95.69 83 TYR A C 1
ATOM 646 O O . TYR A 1 83 ? 6.097 -5.857 1.943 1.00 95.69 83 TYR A O 1
ATOM 654 N N . TYR A 1 84 ? 6.465 -6.898 3.911 1.00 92.94 84 TYR A N 1
ATOM 655 C CA . TYR A 1 84 ? 7.745 -7.495 3.544 1.00 92.94 84 TYR A CA 1
ATOM 656 C C . TYR A 1 84 ? 7.651 -9.011 3.679 1.00 92.94 84 TYR A C 1
ATOM 658 O O . TYR A 1 84 ? 7.651 -9.523 4.799 1.00 92.94 84 TYR A O 1
ATOM 666 N N . LYS A 1 85 ? 7.658 -9.734 2.552 1.00 90.94 85 LYS A N 1
ATOM 667 C CA . LYS A 1 85 ? 7.466 -11.195 2.520 1.00 90.94 85 LYS A CA 1
ATOM 668 C C . LYS A 1 85 ? 8.450 -11.945 3.422 1.00 90.94 85 LYS A C 1
ATOM 670 O O . LYS A 1 85 ? 8.060 -12.838 4.156 1.00 90.94 85 LYS A O 1
ATOM 675 N N . LYS A 1 86 ? 9.720 -11.519 3.449 1.00 91.69 86 LYS A N 1
ATOM 676 C CA . LYS A 1 86 ? 10.771 -12.137 4.287 1.00 91.69 86 LYS A CA 1
ATOM 677 C C . LYS A 1 86 ? 10.465 -12.076 5.790 1.00 91.69 86 LYS A C 1
ATOM 679 O O . LYS A 1 86 ? 10.911 -12.941 6.529 1.00 91.69 86 LYS A O 1
ATOM 684 N N . ARG A 1 87 ? 9.786 -11.021 6.245 1.00 92.50 87 ARG A N 1
ATOM 685 C CA . ARG A 1 87 ? 9.483 -10.795 7.667 1.00 92.50 87 ARG A CA 1
ATOM 686 C C . ARG A 1 87 ? 8.048 -11.178 8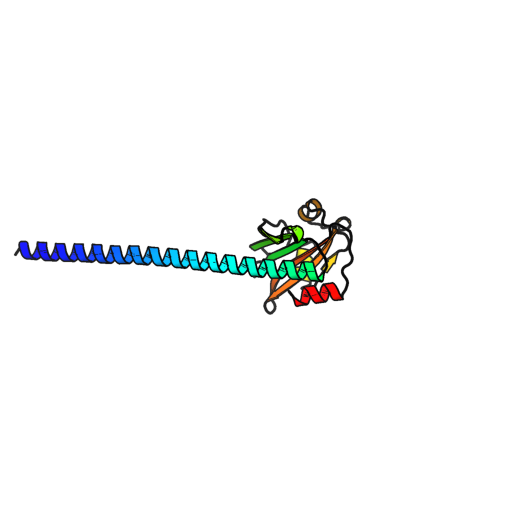.029 1.00 92.50 87 ARG A C 1
ATOM 688 O O . ARG A 1 87 ? 7.684 -11.035 9.187 1.00 92.50 87 ARG A O 1
ATOM 695 N N . ASP A 1 88 ? 7.249 -11.549 7.028 1.00 93.00 88 ASP A N 1
ATOM 696 C CA . ASP A 1 88 ? 5.810 -11.788 7.104 1.00 93.00 88 ASP A CA 1
ATOM 697 C C . ASP A 1 88 ? 5.052 -10.806 8.020 1.00 93.00 88 ASP A C 1
ATOM 699 O O . ASP A 1 88 ? 4.276 -11.169 8.906 1.00 93.00 88 ASP A O 1
ATOM 703 N N . ARG A 1 89 ? 5.309 -9.510 7.830 1.00 91.56 89 ARG A N 1
ATOM 704 C CA . ARG A 1 89 ? 4.730 -8.457 8.667 1.00 91.56 89 ARG A CA 1
ATOM 705 C C . ARG A 1 89 ? 4.353 -7.236 7.860 1.00 91.56 89 ARG A C 1
ATOM 707 O O . ARG A 1 89 ? 4.998 -6.929 6.851 1.00 91.56 89 ARG A O 1
ATOM 714 N N . ILE A 1 90 ? 3.340 -6.531 8.356 1.00 95.31 90 ILE A N 1
ATOM 715 C CA . ILE A 1 90 ? 2.965 -5.214 7.856 1.00 95.31 90 ILE A CA 1
ATOM 716 C C . ILE A 1 90 ? 3.525 -4.110 8.752 1.00 95.31 90 ILE A C 1
ATOM 718 O O . ILE A 1 90 ? 3.638 -4.272 9.964 1.00 95.31 90 ILE A O 1
ATOM 722 N N . GLU A 1 91 ? 3.856 -2.976 8.149 1.00 94.69 91 GLU A N 1
ATOM 723 C CA . GLU A 1 91 ? 4.341 -1.779 8.832 1.00 94.69 91 GLU A CA 1
ATOM 724 C C . GLU A 1 91 ? 3.527 -0.572 8.355 1.00 94.69 91 GLU A C 1
ATOM 726 O O . GLU A 1 91 ? 3.398 -0.335 7.150 1.00 94.69 91 GLU A O 1
ATOM 731 N N . VAL A 1 92 ? 2.970 0.191 9.298 1.00 94.12 92 VAL A N 1
ATOM 732 C CA . VAL A 1 92 ? 2.276 1.452 9.004 1.00 94.12 92 VAL A CA 1
ATOM 733 C C . VAL A 1 92 ? 3.318 2.537 8.759 1.00 94.12 92 VAL A C 1
ATOM 735 O O . VAL A 1 92 ? 4.310 2.616 9.478 1.00 94.12 92 VAL A O 1
ATOM 738 N N . TYR A 1 93 ? 3.098 3.384 7.756 1.00 91.25 93 TYR A N 1
ATOM 739 C CA . TYR A 1 93 ? 4.003 4.494 7.466 1.00 91.25 93 TYR A CA 1
ATOM 740 C C . TYR A 1 93 ? 3.262 5.722 6.934 1.00 91.25 93 TYR A C 1
ATOM 742 O O . TYR A 1 93 ? 2.174 5.623 6.362 1.00 91.25 93 TYR A O 1
ATOM 750 N N . SER A 1 94 ? 3.893 6.885 7.079 1.00 89.75 94 SER A N 1
ATOM 751 C CA . SER A 1 94 ? 3.435 8.131 6.464 1.00 89.75 94 SER A CA 1
ATOM 752 C C . SER A 1 94 ? 3.870 8.164 5.003 1.00 89.75 94 SER A C 1
ATOM 754 O O . SER A 1 94 ? 5.051 8.311 4.693 1.00 89.75 94 SER A O 1
ATOM 756 N N . SER A 1 95 ? 2.920 7.978 4.088 1.00 90.19 95 SER A N 1
ATOM 757 C CA . SER A 1 95 ? 3.207 7.984 2.653 1.00 90.19 95 SER A CA 1
ATOM 758 C C . SER A 1 95 ? 3.241 9.402 2.088 1.00 90.19 95 SER A C 1
ATOM 760 O O . SER A 1 95 ? 2.332 10.195 2.310 1.00 90.19 95 SER A O 1
ATOM 762 N N . THR A 1 96 ? 4.262 9.681 1.283 1.00 89.38 96 THR A N 1
ATOM 763 C CA . THR A 1 96 ? 4.449 10.919 0.506 1.00 89.38 96 THR A CA 1
ATOM 764 C C . THR A 1 96 ? 3.857 10.819 -0.907 1.00 89.38 96 THR A C 1
ATOM 766 O O . THR A 1 96 ? 4.131 11.656 -1.769 1.00 89.38 96 THR A O 1
ATOM 769 N N . ALA A 1 97 ? 3.079 9.766 -1.193 1.00 89.94 97 ALA A N 1
ATOM 770 C CA . ALA A 1 97 ? 2.513 9.539 -2.518 1.00 89.94 97 ALA A CA 1
ATOM 771 C C . ALA A 1 97 ? 1.664 10.732 -2.987 1.00 89.94 97 ALA A C 1
ATOM 773 O O . ALA A 1 97 ? 0.871 11.314 -2.249 1.00 89.94 97 ALA A O 1
ATOM 774 N N . ARG A 1 98 ? 1.827 11.101 -4.257 1.00 91.06 98 ARG A N 1
ATOM 775 C CA . ARG A 1 98 ? 1.201 12.293 -4.831 1.00 91.06 98 ARG A CA 1
ATOM 776 C C . ARG A 1 98 ? -0.082 11.866 -5.531 1.00 91.06 98 ARG A C 1
ATOM 778 O O . ARG A 1 98 ? -0.029 11.230 -6.570 1.00 91.06 98 ARG A O 1
ATOM 785 N N . LEU A 1 99 ? -1.244 12.205 -4.975 1.00 94.06 99 LEU A N 1
ATOM 786 C CA . LEU A 1 99 ? -2.534 11.720 -5.500 1.00 94.06 99 LEU A CA 1
ATOM 787 C C . LEU A 1 99 ? -3.018 12.449 -6.762 1.00 94.06 99 LEU A C 1
ATOM 789 O O . LEU A 1 99 ? -3.903 11.964 -7.453 1.00 94.06 99 LEU A O 1
ATOM 793 N N . LYS A 1 100 ? -2.432 13.604 -7.100 1.00 93.06 100 LYS A N 1
ATOM 794 C CA . LYS A 1 100 ? -2.799 14.375 -8.303 1.00 93.06 100 LYS A CA 1
ATOM 795 C C . LYS A 1 100 ? -1.898 14.107 -9.516 1.00 93.06 100 LYS A C 1
ATOM 797 O O . LYS A 1 100 ? -2.259 14.486 -10.624 1.00 93.06 100 LYS A O 1
ATOM 802 N N . LYS A 1 101 ? -0.734 13.477 -9.323 1.00 91.12 101 LYS A N 1
ATOM 803 C CA . LYS A 1 101 ? 0.282 13.251 -10.370 1.00 91.12 101 LYS A CA 1
ATOM 804 C C . LYS A 1 101 ? 1.093 11.972 -10.125 1.00 91.12 101 LYS A C 1
ATOM 806 O O . LYS A 1 101 ? 0.797 11.243 -9.184 1.00 91.12 101 LYS A O 1
ATOM 811 N N . GLY A 1 102 ? 2.077 11.671 -10.969 1.00 90.88 102 GLY A N 1
ATOM 812 C CA . GLY A 1 102 ? 2.836 10.419 -10.915 1.00 90.88 102 GLY A CA 1
ATOM 813 C C . GLY A 1 102 ? 1.969 9.155 -11.018 1.00 90.88 102 GLY A C 1
ATOM 814 O O . GLY A 1 102 ? 0.829 9.192 -11.494 1.00 90.88 102 GLY A O 1
ATOM 815 N N . LEU A 1 103 ? 2.511 8.027 -10.547 1.00 93.00 103 LEU A N 1
ATOM 816 C CA . LEU A 1 103 ? 1.867 6.709 -10.625 1.00 93.00 103 LEU A CA 1
ATOM 817 C C . LEU A 1 103 ? 0.521 6.661 -9.885 1.00 93.00 103 LEU A C 1
ATOM 819 O O . LEU A 1 103 ? -0.495 6.335 -10.494 1.00 93.00 103 LEU A O 1
ATOM 823 N N . SER A 1 104 ? 0.486 7.050 -8.606 1.00 94.81 104 SER A N 1
ATOM 824 C CA . SER A 1 104 ? -0.739 7.019 -7.791 1.00 94.81 104 SER A CA 1
ATOM 825 C C . SER A 1 104 ? -1.852 7.873 -8.396 1.00 94.81 104 SER A C 1
ATOM 827 O O . SER A 1 104 ? -2.973 7.399 -8.553 1.00 94.81 104 SER A O 1
ATOM 829 N N . GLY A 1 105 ? -1.545 9.109 -8.806 1.00 95.12 105 GLY A N 1
ATOM 830 C CA . GLY A 1 105 ? -2.531 9.958 -9.470 1.00 95.12 105 GLY A CA 1
ATOM 831 C C . GLY A 1 105 ? -2.986 9.407 -10.820 1.00 95.12 105 GLY A C 1
ATOM 832 O O . GLY A 1 105 ? -4.140 9.587 -11.198 1.00 95.12 105 GLY A O 1
ATOM 833 N N . THR A 1 106 ? -2.118 8.701 -11.545 1.00 95.50 106 THR A N 1
ATOM 834 C CA . THR A 1 106 ? -2.490 8.062 -12.815 1.00 95.50 106 THR A CA 1
ATOM 835 C C . THR A 1 106 ? -3.449 6.897 -12.601 1.00 95.50 106 THR A C 1
ATOM 837 O O . THR A 1 106 ? -4.436 6.811 -13.329 1.00 95.50 106 THR A O 1
ATOM 840 N N . VAL A 1 107 ? -3.232 6.071 -11.575 1.00 96.62 107 VAL A N 1
ATOM 841 C CA . VAL A 1 107 ? -4.184 5.020 -11.181 1.00 96.62 107 VAL A CA 1
ATOM 842 C C . VAL A 1 107 ? -5.532 5.626 -10.786 1.00 96.62 107 VAL A C 1
ATOM 844 O O . VAL A 1 107 ? -6.559 5.184 -11.296 1.00 96.62 107 VAL A O 1
ATOM 847 N N . LEU A 1 108 ? -5.545 6.683 -9.961 1.00 96.56 108 LEU A N 1
ATOM 848 C CA . LEU A 1 108 ? -6.789 7.348 -9.546 1.00 96.56 108 LEU A CA 1
ATOM 849 C C . LEU A 1 108 ? -7.579 7.926 -10.730 1.00 96.56 108 LEU A C 1
ATOM 851 O O . LEU A 1 108 ? -8.791 7.732 -10.818 1.00 96.56 108 LEU A O 1
ATOM 855 N N . ARG A 1 109 ? -6.899 8.594 -11.675 1.00 96.00 109 ARG A N 1
ATOM 856 C CA . ARG A 1 109 ? -7.548 9.158 -12.872 1.00 96.00 109 ARG A CA 1
ATOM 857 C C . ARG A 1 109 ? -8.058 8.079 -13.823 1.00 96.00 109 ARG A C 1
ATOM 859 O O . ARG A 1 109 ? -9.167 8.199 -14.329 1.00 96.00 109 ARG A O 1
ATOM 866 N N . ARG A 1 110 ? -7.241 7.060 -14.113 1.00 95.56 110 ARG A N 1
ATOM 867 C CA . ARG A 1 110 ? -7.572 6.032 -15.117 1.00 95.56 110 ARG A CA 1
ATOM 868 C C . ARG A 1 110 ? -8.509 4.957 -14.578 1.00 95.56 110 ARG A C 1
ATOM 870 O O . ARG A 1 110 ? -9.164 4.308 -15.385 1.00 95.56 110 ARG A O 1
ATOM 877 N N . ARG A 1 111 ? -8.548 4.756 -13.254 1.00 95.25 111 ARG A N 1
ATOM 878 C CA . ARG A 1 111 ? -9.280 3.673 -12.570 1.00 95.25 111 ARG A CA 1
ATOM 879 C C . ARG A 1 111 ? -8.947 2.294 -13.159 1.00 95.25 111 ARG A C 1
ATOM 881 O O . ARG A 1 111 ? -9.814 1.441 -13.297 1.00 95.25 111 ARG A O 1
ATOM 888 N N . LYS A 1 112 ? -7.682 2.111 -13.554 1.00 95.62 112 LYS A N 1
ATOM 889 C CA . LYS A 1 112 ? -7.139 0.893 -14.170 1.00 95.62 112 LYS A CA 1
ATOM 890 C C . LYS A 1 112 ? -5.742 0.590 -13.615 1.00 95.62 112 LYS A C 1
ATOM 892 O O . LYS A 1 112 ? -5.073 1.538 -13.184 1.00 95.62 112 LYS A O 1
ATOM 897 N N . PRO A 1 113 ? -5.288 -0.676 -13.670 1.00 96.19 113 PRO A N 1
ATOM 898 C CA . PRO A 1 113 ? -3.910 -1.042 -13.376 1.00 96.19 113 PRO A CA 1
ATOM 899 C C . PRO A 1 113 ? -2.908 -0.236 -14.200 1.00 96.19 113 PRO A C 1
ATOM 901 O O . PRO A 1 113 ? -3.149 0.100 -15.364 1.00 96.19 113 PRO A O 1
ATOM 904 N N . VAL A 1 114 ? -1.766 0.064 -13.591 1.00 96.06 114 VAL A N 1
ATOM 905 C CA . VAL A 1 114 ? -0.624 0.699 -14.245 1.00 96.06 114 VAL A CA 1
ATOM 906 C C . VAL A 1 114 ? 0.640 -0.027 -13.808 1.00 96.06 114 VAL A C 1
ATOM 908 O O . VAL A 1 114 ? 0.966 -0.046 -12.621 1.00 96.06 114 VAL A O 1
ATOM 911 N N . ALA A 1 115 ? 1.359 -0.594 -14.772 1.00 95.75 115 ALA A N 1
ATOM 912 C CA . ALA A 1 115 ? 2.682 -1.165 -14.570 1.00 95.75 115 ALA A CA 1
ATOM 913 C C . ALA A 1 115 ? 3.753 -0.205 -15.098 1.00 95.75 115 ALA A C 1
ATOM 915 O O . ALA A 1 115 ? 3.600 0.386 -16.165 1.00 95.75 115 ALA A O 1
ATOM 916 N N . ILE A 1 116 ? 4.836 -0.062 -14.344 1.00 94.81 116 ILE A N 1
ATOM 917 C CA . ILE A 1 116 ? 6.040 0.667 -14.726 1.00 94.81 116 ILE A CA 1
ATOM 918 C C . ILE A 1 116 ? 7.202 -0.309 -14.611 1.00 94.81 116 ILE A C 1
ATOM 920 O O . ILE A 1 116 ? 7.468 -0.829 -13.530 1.00 94.81 116 ILE A O 1
ATOM 924 N N . GLU A 1 117 ? 7.909 -0.540 -15.715 1.00 94.88 117 GLU A N 1
ATOM 925 C CA . GLU A 1 117 ? 9.023 -1.489 -15.743 1.00 94.88 117 GLU A CA 1
ATOM 926 C C . GLU A 1 117 ? 10.212 -1.003 -14.911 1.00 94.88 117 GLU A C 1
ATOM 928 O O . GLU A 1 117 ? 10.852 -1.779 -14.204 1.00 94.88 117 GLU A O 1
ATOM 933 N N . ASN A 1 118 ? 10.517 0.293 -14.992 1.00 92.75 118 ASN A N 1
ATOM 934 C CA . ASN A 1 118 ? 11.642 0.885 -14.290 1.00 92.75 118 ASN A CA 1
ATOM 935 C C . ASN A 1 118 ? 11.355 2.335 -13.893 1.00 92.75 118 ASN A C 1
ATOM 937 O O . ASN A 1 118 ? 11.551 3.256 -14.684 1.00 92.75 118 ASN A O 1
ATOM 941 N N . LEU A 1 119 ? 10.975 2.532 -12.630 1.00 90.19 119 LEU A N 1
ATOM 942 C CA . LEU A 1 119 ? 10.734 3.844 -12.038 1.00 90.19 119 LEU A CA 1
ATOM 943 C C . LEU A 1 119 ? 11.897 4.816 -12.239 1.00 90.19 119 LEU A C 1
ATOM 945 O O . LEU A 1 119 ? 11.649 5.998 -12.405 1.00 90.19 119 LEU A O 1
ATOM 949 N N . SER A 1 120 ? 13.155 4.370 -12.273 1.00 86.56 120 SER A N 1
ATOM 950 C CA . SER A 1 120 ? 14.294 5.284 -12.454 1.00 86.56 120 SER A CA 1
ATOM 951 C C . SER A 1 120 ? 14.309 5.998 -13.814 1.00 86.56 120 SER A C 1
ATOM 953 O O . SER A 1 120 ? 15.043 6.968 -13.968 1.00 86.56 120 SER A O 1
ATOM 955 N N . LYS A 1 121 ? 13.527 5.530 -14.797 1.00 88.31 121 LYS A N 1
ATOM 956 C CA . LYS A 1 121 ? 13.383 6.165 -16.119 1.00 88.31 121 LYS A CA 1
ATOM 957 C C . LYS A 1 121 ? 12.198 7.133 -16.197 1.00 88.31 121 LYS A C 1
ATOM 959 O O . LYS A 1 121 ? 12.053 7.848 -17.185 1.00 88.31 121 LYS A O 1
ATOM 964 N N . GLU A 1 122 ? 11.345 7.155 -15.181 1.00 87.50 122 GLU A N 1
ATOM 965 C CA . GLU A 1 122 ? 10.150 7.988 -15.161 1.00 87.50 122 GLU A CA 1
ATOM 966 C C . GLU A 1 122 ? 10.486 9.421 -14.740 1.00 87.50 122 GLU A C 1
ATOM 968 O O . GLU A 1 122 ? 11.258 9.658 -13.812 1.00 87.50 122 GLU A O 1
ATOM 973 N N . LY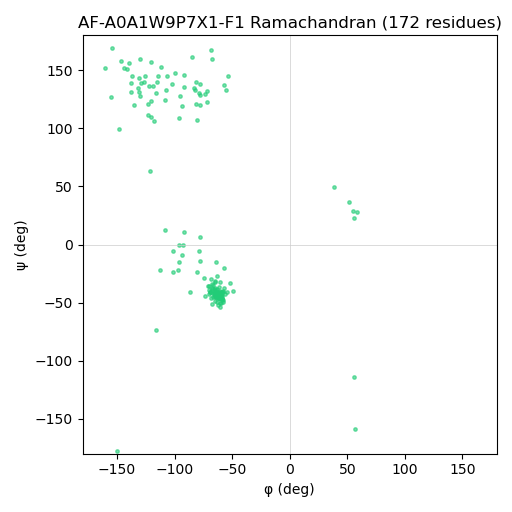S A 1 123 ? 9.861 10.405 -15.394 1.00 81.69 123 LYS A N 1
ATOM 974 C CA . LYS A 1 123 ? 10.110 11.829 -15.104 1.00 81.69 123 LYS A CA 1
ATOM 975 C C . LYS A 1 123 ? 9.469 12.299 -13.796 1.00 81.69 123 LYS A C 1
ATOM 977 O O . LYS A 1 123 ? 9.953 13.238 -13.175 1.00 81.69 123 LYS A O 1
ATOM 982 N N . ASP A 1 124 ? 8.363 11.675 -13.385 1.00 81.44 124 ASP A N 1
ATOM 983 C CA . ASP A 1 124 ? 7.550 12.121 -12.248 1.00 81.44 124 ASP A CA 1
ATOM 984 C C . ASP A 1 124 ? 7.431 11.032 -11.168 1.00 81.44 124 ASP A C 1
ATOM 986 O O . ASP A 1 124 ? 6.341 10.549 -10.840 1.00 81.44 124 ASP A O 1
ATOM 990 N N . VAL A 1 125 ? 8.571 10.661 -10.580 1.00 82.81 125 VAL A N 1
ATOM 991 C CA . VAL A 1 125 ? 8.668 9.639 -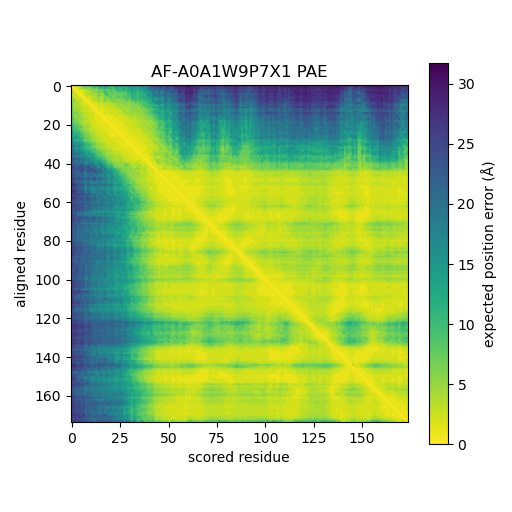9.523 1.00 82.81 125 VAL A CA 1
ATOM 992 C C . VAL A 1 125 ? 8.559 10.266 -8.138 1.00 82.81 125 VAL A C 1
ATOM 994 O O . VAL A 1 125 ? 9.011 11.382 -7.896 1.00 82.81 125 VAL A O 1
ATOM 997 N N . ASN A 1 126 ? 7.951 9.543 -7.197 1.00 83.12 126 ASN A N 1
ATOM 998 C CA . ASN A 1 126 ? 8.021 9.906 -5.785 1.00 83.12 126 ASN A CA 1
ATOM 999 C C . ASN A 1 126 ? 9.439 9.613 -5.239 1.00 83.12 126 ASN A C 1
ATOM 1001 O O . ASN A 1 126 ? 9.830 8.445 -5.275 1.00 83.12 126 ASN A O 1
ATOM 1005 N N . PRO A 1 127 ? 10.170 10.595 -4.674 1.00 81.75 127 PRO A N 1
ATOM 1006 C CA . PRO A 1 127 ? 11.500 10.377 -4.096 1.00 81.75 127 PRO A CA 1
ATOM 1007 C C . PRO A 1 127 ? 11.578 9.192 -3.122 1.00 81.75 127 PRO A C 1
ATOM 1009 O O . PRO A 1 127 ? 12.489 8.374 -3.217 1.00 81.75 127 PRO A O 1
ATOM 1012 N N . THR A 1 128 ? 10.558 8.995 -2.280 1.00 80.88 128 THR A N 1
ATOM 1013 C CA . THR A 1 128 ? 10.516 7.874 -1.323 1.00 80.88 128 THR A CA 1
ATOM 1014 C C . THR A 1 128 ? 10.487 6.499 -2.007 1.00 80.88 128 THR A C 1
ATOM 1016 O O . THR A 1 128 ? 10.931 5.505 -1.434 1.00 80.88 128 THR A O 1
ATOM 1019 N N . ALA A 1 129 ? 9.967 6.401 -3.237 1.00 80.69 129 ALA A N 1
ATOM 1020 C CA . ALA A 1 129 ? 10.018 5.154 -4.001 1.00 80.69 129 ALA A CA 1
ATOM 1021 C C . ALA A 1 129 ? 11.448 4.846 -4.484 1.00 80.69 129 ALA A C 1
ATOM 1023 O O . ALA A 1 129 ? 11.858 3.683 -4.463 1.00 80.69 129 ALA A O 1
ATOM 1024 N N . LEU A 1 130 ? 12.214 5.883 -4.846 1.00 79.31 130 LEU A N 1
ATOM 1025 C CA . LEU A 1 130 ? 13.615 5.765 -5.260 1.00 79.31 130 LEU A CA 1
ATOM 1026 C C . LEU A 1 130 ? 14.525 5.401 -4.080 1.00 79.31 130 LEU A C 1
ATOM 1028 O O . LEU A 1 130 ? 15.347 4.497 -4.209 1.00 79.31 130 LEU A O 1
ATOM 1032 N N . GLU A 1 131 ? 14.328 6.021 -2.912 1.00 81.25 131 GLU A N 1
ATOM 1033 C CA . GLU A 1 131 ? 15.060 5.695 -1.674 1.00 81.25 131 GLU A CA 1
ATOM 1034 C C . GLU A 1 131 ? 14.906 4.219 -1.283 1.00 81.25 131 GLU A C 1
ATOM 1036 O O . GLU A 1 131 ? 15.859 3.562 -0.866 1.00 81.25 131 GLU A O 1
ATOM 1041 N N . LYS A 1 132 ? 13.708 3.657 -1.492 1.00 77.50 132 LYS A N 1
ATOM 1042 C CA . LYS A 1 132 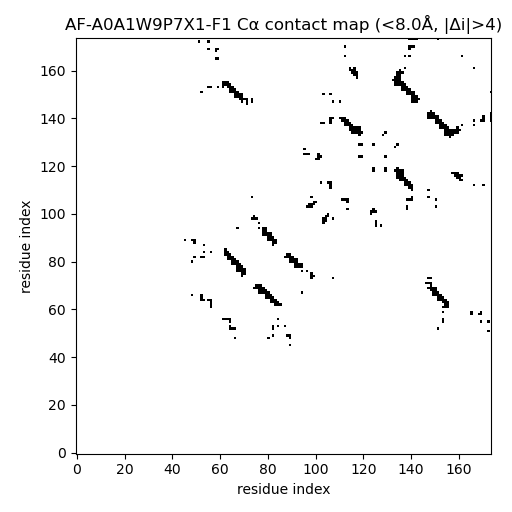? 13.409 2.236 -1.258 1.00 77.50 132 LYS A CA 1
ATOM 1043 C C . LYS A 1 132 ? 13.927 1.303 -2.360 1.00 77.50 132 LYS A C 1
ATOM 1045 O O . LYS A 1 132 ? 13.613 0.115 -2.329 1.00 77.50 132 LYS A O 1
ATOM 1050 N N . LYS A 1 133 ? 14.698 1.819 -3.326 1.00 83.44 133 LYS A N 1
ATOM 1051 C CA . LYS A 1 133 ? 15.271 1.086 -4.469 1.00 83.44 133 LYS A CA 1
ATOM 1052 C C . LYS A 1 133 ? 14.228 0.332 -5.305 1.00 83.44 133 LYS A C 1
ATOM 1054 O O . LYS A 1 133 ? 14.545 -0.692 -5.906 1.00 83.44 133 LYS A O 1
ATOM 1059 N N . ARG A 1 134 ? 12.985 0.825 -5.355 1.00 84.31 134 ARG A N 1
ATOM 1060 C CA . ARG A 1 134 ? 11.925 0.236 -6.185 1.00 84.31 134 ARG A CA 1
ATOM 1061 C C . ARG A 1 134 ? 12.190 0.581 -7.647 1.00 84.31 134 ARG A C 1
ATOM 1063 O O . ARG A 1 134 ? 12.401 1.748 -7.974 1.00 84.31 134 ARG A O 1
ATOM 1070 N N . LYS A 1 135 ? 12.173 -0.428 -8.515 1.00 90.12 135 LYS A N 1
ATOM 1071 C CA . LYS A 1 135 ? 12.373 -0.275 -9.960 1.00 90.12 135 LYS A CA 1
ATOM 1072 C C . LYS A 1 135 ? 11.115 -0.682 -10.716 1.00 90.12 135 LYS A C 1
ATOM 1074 O O . LYS A 1 135 ? 10.409 0.210 -11.171 1.00 90.12 135 LYS A O 1
ATOM 1079 N N . GLY A 1 136 ? 10.802 -1.972 -10.811 1.00 94.62 136 GLY A N 1
ATOM 1080 C CA . GLY A 1 136 ? 9.536 -2.427 -11.390 1.00 94.62 136 GLY A CA 1
ATOM 1081 C C . GLY A 1 136 ? 8.384 -2.273 -10.403 1.00 94.62 136 GLY A C 1
ATOM 1082 O O . GLY A 1 136 ? 8.497 -2.734 -9.270 1.00 94.62 136 GLY A O 1
ATOM 1083 N N . VAL A 1 137 ? 7.281 -1.643 -10.805 1.00 95.44 137 VAL A N 1
ATOM 1084 C CA . VAL A 1 137 ? 6.102 -1.450 -9.947 1.00 95.44 137 VAL A CA 1
ATOM 1085 C C . VAL A 1 137 ? 4.819 -1.709 -10.719 1.00 95.44 137 VAL A C 1
ATOM 1087 O O . VAL A 1 137 ? 4.609 -1.136 -11.783 1.00 95.44 137 VAL A O 1
ATOM 1090 N N . LEU A 1 138 ? 3.929 -2.507 -10.139 1.00 96.94 138 LEU A N 1
ATOM 1091 C CA . LEU A 1 138 ? 2.539 -2.622 -10.564 1.00 96.94 138 LEU A CA 1
ATOM 1092 C C . LEU A 1 138 ? 1.658 -1.962 -9.507 1.00 96.94 138 LEU A C 1
ATOM 1094 O O . LEU A 1 138 ? 1.723 -2.320 -8.333 1.00 96.94 138 LEU A O 1
ATOM 1098 N N . ALA A 1 139 ? 0.845 -0.999 -9.932 1.00 96.69 139 ALA A N 1
ATOM 1099 C CA . ALA A 1 139 ? -0.134 -0.314 -9.104 1.00 96.69 139 ALA A CA 1
ATOM 1100 C C . ALA A 1 139 ? -1.552 -0.588 -9.612 1.00 96.69 139 ALA A C 1
ATOM 1102 O O . ALA A 1 139 ? -1.839 -0.418 -10.797 1.00 96.69 139 ALA A O 1
ATOM 1103 N N . VAL A 1 140 ? -2.444 -0.975 -8.708 1.00 97.19 140 VAL A N 1
ATOM 1104 C CA . VAL A 1 140 ? -3.798 -1.444 -9.007 1.00 97.19 140 VAL A CA 1
ATOM 1105 C C . VAL A 1 140 ? -4.802 -0.707 -8.114 1.00 97.19 140 VAL A C 1
ATOM 1107 O O . VAL A 1 140 ? -4.569 -0.589 -6.906 1.00 97.19 140 VAL A O 1
ATOM 1110 N N . PRO A 1 141 ? -5.898 -0.158 -8.668 1.00 97.12 141 PRO A N 1
ATOM 1111 C CA . PRO A 1 141 ? -6.949 0.456 -7.865 1.00 97.12 141 PRO A CA 1
ATOM 1112 C C . PRO A 1 141 ? -7.742 -0.618 -7.112 1.00 97.12 141 PRO A C 1
ATOM 1114 O O . PRO A 1 141 ? -8.189 -1.586 -7.720 1.00 97.12 141 PRO A O 1
ATOM 1117 N N . VAL A 1 142 ? -7.946 -0.407 -5.811 1.00 96.19 142 VAL A N 1
ATOM 1118 C CA . VAL A 1 142 ? -8.827 -1.230 -4.972 1.00 96.19 142 VAL A CA 1
ATOM 1119 C C . VAL A 1 142 ? -10.204 -0.583 -4.938 1.00 96.19 142 VAL A C 1
ATOM 1121 O O . VAL A 1 142 ? -10.347 0.572 -4.500 1.00 96.19 142 VAL A O 1
ATOM 1124 N N . MET A 1 143 ? -11.206 -1.308 -5.421 1.00 90.94 143 MET A N 1
ATOM 1125 C CA . MET A 1 143 ? -12.525 -0.772 -5.731 1.00 90.94 143 MET A CA 1
ATOM 1126 C C . MET A 1 143 ? -13.561 -1.239 -4.714 1.00 90.94 143 MET A C 1
ATOM 1128 O O . MET A 1 143 ? -13.700 -2.418 -4.416 1.00 90.94 143 MET A O 1
ATOM 1132 N N . MET A 1 144 ? -14.374 -0.307 -4.222 1.00 87.88 144 MET A N 1
ATOM 1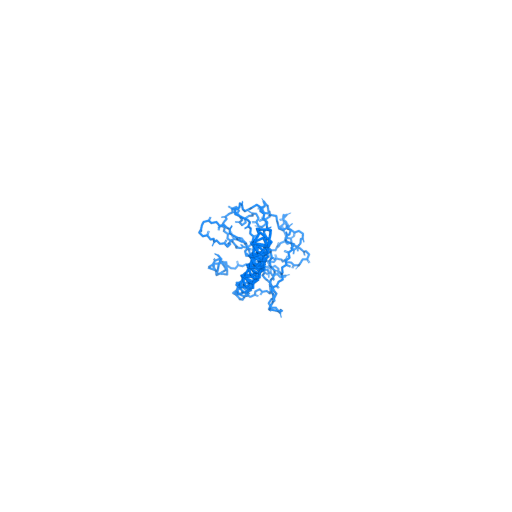133 C CA . MET A 1 144 ? -15.592 -0.641 -3.490 1.00 87.88 144 MET A CA 1
ATOM 1134 C C . MET A 1 144 ? -16.776 0.012 -4.187 1.00 87.88 144 MET A C 1
ATOM 1136 O O . MET A 1 144 ? -16.918 1.242 -4.194 1.00 87.88 144 MET A O 1
ATOM 1140 N N . LYS A 1 145 ? -17.629 -0.824 -4.791 1.00 87.31 145 LYS A N 1
ATOM 1141 C CA . LYS A 1 145 ? -18.649 -0.388 -5.754 1.00 87.31 145 LYS A CA 1
ATOM 1142 C C . LYS A 1 145 ? -17.959 0.377 -6.897 1.00 87.31 145 LYS A C 1
ATOM 1144 O O . LYS A 1 145 ? -17.118 -0.188 -7.582 1.00 87.31 145 LYS A O 1
ATOM 1149 N N . ASN A 1 146 ? -18.217 1.676 -7.049 1.00 87.19 146 ASN A N 1
ATOM 1150 C CA . ASN A 1 146 ? -17.640 2.502 -8.121 1.00 87.19 146 ASN A CA 1
ATOM 1151 C C . ASN A 1 146 ? -16.569 3.494 -7.617 1.00 87.19 146 ASN A C 1
ATOM 1153 O O . ASN A 1 146 ? -16.183 4.425 -8.333 1.00 87.19 146 ASN A O 1
ATOM 1157 N N . LYS A 1 147 ? -16.088 3.339 -6.377 1.00 92.19 147 LYS A N 1
ATOM 1158 C CA . LYS A 1 147 ? -15.121 4.257 -5.752 1.00 92.19 147 LYS A CA 1
ATOM 1159 C C . LYS A 1 147 ? -13.798 3.565 -5.466 1.00 92.19 147 LYS A C 1
ATOM 1161 O O . LYS A 1 147 ? -13.799 2.433 -4.990 1.00 92.19 147 LYS A O 1
ATOM 1166 N N . ILE A 1 148 ? -12.694 4.274 -5.702 1.00 96.25 148 ILE A N 1
ATOM 1167 C CA . ILE A 1 148 ? -11.376 3.804 -5.285 1.00 96.25 148 ILE A CA 1
ATOM 1168 C C . ILE A 1 148 ? -11.250 4.075 -3.788 1.00 96.25 148 ILE A C 1
ATOM 1170 O O . ILE A 1 148 ? -11.350 5.223 -3.355 1.00 96.25 148 ILE A O 1
ATOM 1174 N N . ILE A 1 149 ? -11.045 3.021 -3.001 1.00 95.56 149 ILE A N 1
ATOM 1175 C CA . ILE A 1 149 ? -10.824 3.131 -1.550 1.00 95.56 149 ILE A CA 1
ATOM 1176 C C . ILE A 1 149 ? -9.349 2.995 -1.180 1.00 95.56 149 ILE A C 1
ATOM 1178 O O . ILE A 1 149 ? -8.912 3.505 -0.147 1.00 95.56 149 ILE A O 1
ATOM 1182 N N . ALA A 1 150 ? -8.562 2.345 -2.036 1.00 97.00 150 ALA A N 1
ATOM 1183 C CA . ALA A 1 150 ? -7.128 2.226 -1.860 1.00 97.00 150 ALA A CA 1
ATOM 1184 C C . ALA A 1 150 ? -6.406 2.012 -3.194 1.00 97.00 150 ALA A C 1
ATOM 1186 O O . ALA A 1 150 ? -7.019 1.754 -4.226 1.00 97.00 150 ALA A O 1
ATOM 1187 N N . ILE A 1 151 ? -5.082 2.111 -3.165 1.00 97.69 151 ILE A N 1
ATOM 1188 C CA . ILE A 1 151 ? -4.214 1.692 -4.264 1.00 97.69 151 ILE A CA 1
ATOM 1189 C C . ILE A 1 151 ? -3.279 0.616 -3.726 1.00 97.69 151 ILE A C 1
ATOM 1191 O O . ILE A 1 151 ? -2.568 0.860 -2.748 1.00 97.69 151 ILE A O 1
ATOM 1195 N N . LEU A 1 152 ? -3.299 -0.551 -4.359 1.00 97.38 152 LEU A N 1
ATOM 1196 C CA . LEU A 1 152 ? -2.422 -1.680 -4.084 1.00 97.38 152 LEU A CA 1
ATOM 1197 C C . LEU A 1 152 ? -1.191 -1.592 -4.987 1.00 97.38 152 LEU A C 1
ATOM 1199 O O . LEU A 1 152 ? -1.308 -1.327 -6.178 1.00 97.38 152 LEU A O 1
ATOM 1203 N N . TYR A 1 153 ? -0.016 -1.824 -4.420 1.00 96.06 153 TYR A N 1
ATOM 1204 C CA . TYR A 1 153 ? 1.257 -1.840 -5.122 1.00 96.06 153 TYR A CA 1
ATOM 1205 C C . TYR A 1 153 ? 1.979 -3.148 -4.838 1.00 96.06 153 TYR A C 1
ATOM 1207 O O . TYR A 1 153 ? 2.038 -3.592 -3.687 1.00 96.06 153 TYR A O 1
ATOM 1215 N N . VAL A 1 154 ? 2.600 -3.704 -5.868 1.00 96.00 154 VAL A N 1
ATOM 1216 C CA . VAL A 1 154 ? 3.652 -4.710 -5.736 1.00 96.00 154 VAL A CA 1
ATOM 1217 C C . VAL A 1 154 ? 4.901 -4.190 -6.425 1.00 96.00 154 VAL A C 1
ATOM 1219 O O . VAL A 1 154 ? 4.834 -3.603 -7.507 1.00 96.00 154 VAL A O 1
ATOM 1222 N N . ASP A 1 155 ? 6.043 -4.364 -5.768 1.00 93.00 155 ASP A N 1
ATOM 1223 C CA . ASP A 1 155 ? 7.291 -3.737 -6.184 1.00 93.00 155 ASP A CA 1
ATOM 1224 C C . ASP A 1 155 ? 8.405 -4.785 -6.360 1.00 93.00 155 ASP A C 1
ATOM 1226 O O . ASP A 1 155 ? 8.512 -5.764 -5.612 1.00 93.00 155 ASP A O 1
ATOM 1230 N N . SER A 1 156 ? 9.273 -4.542 -7.337 1.00 92.94 156 SER A N 1
ATOM 1231 C CA . SER A 1 156 ? 10.538 -5.235 -7.563 1.00 92.94 156 SER A CA 1
ATOM 1232 C C . SER A 1 156 ? 11.706 -4.270 -7.351 1.00 92.94 156 SER A C 1
ATOM 1234 O O . SER A 1 156 ? 11.634 -3.086 -7.681 1.00 92.94 156 SER A O 1
ATOM 1236 N N . ASP A 1 157 ? 12.808 -4.784 -6.810 1.00 90.50 157 ASP A N 1
ATOM 1237 C CA . ASP A 1 157 ? 14.089 -4.083 -6.669 1.00 90.50 157 ASP A CA 1
ATOM 1238 C C . ASP A 1 157 ? 14.897 -4.035 -7.982 1.00 90.50 157 ASP A C 1
ATOM 1240 O O . ASP A 1 157 ? 15.932 -3.368 -8.077 1.00 90.50 157 ASP A O 1
ATOM 1244 N N . LYS A 1 158 ? 14.410 -4.719 -9.023 1.00 92.50 158 LYS A N 1
ATOM 1245 C CA . LYS A 1 158 ? 14.975 -4.757 -10.373 1.00 92.50 158 LYS A CA 1
ATOM 1246 C C . LYS A 1 158 ? 13.952 -4.247 -11.393 1.00 92.50 158 LYS A C 1
ATOM 1248 O O . LYS A 1 158 ? 12.755 -4.246 -11.097 1.00 92.50 158 LYS A O 1
ATOM 1253 N N . PRO A 1 159 ? 14.395 -3.768 -12.572 1.00 94.56 159 PRO A N 1
ATOM 1254 C CA . PRO A 1 159 ? 13.477 -3.518 -13.672 1.00 94.56 159 PRO A CA 1
ATOM 1255 C C . PRO A 1 159 ? 12.691 -4.789 -13.977 1.00 94.56 159 PRO A C 1
ATOM 1257 O O . PRO A 1 159 ? 13.278 -5.874 -14.013 1.00 94.56 159 PRO A O 1
ATOM 1260 N N . ARG A 1 160 ? 11.376 -4.667 -14.128 1.00 94.56 160 ARG A N 1
ATOM 1261 C CA . ARG A 1 160 ? 10.504 -5.820 -14.338 1.00 94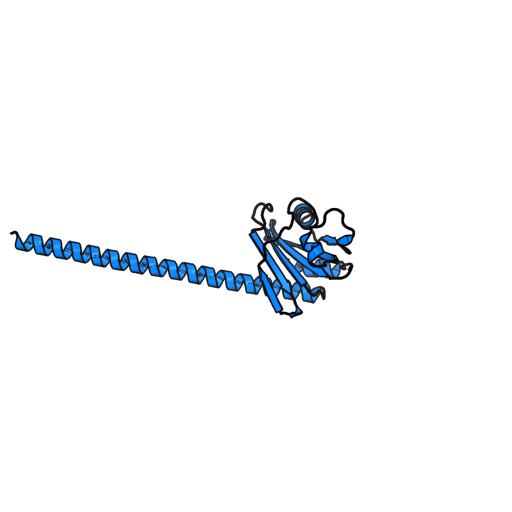.56 160 ARG A CA 1
ATOM 1262 C C . ARG A 1 160 ? 9.224 -5.422 -15.049 1.00 94.56 160 ARG A C 1
ATOM 1264 O O . ARG A 1 160 ? 8.472 -4.594 -14.541 1.00 94.56 160 ARG A O 1
ATOM 1271 N N . SER A 1 161 ? 8.937 -6.111 -16.144 1.00 94.69 161 SER A N 1
ATOM 1272 C CA . SER A 1 161 ? 7.633 -6.067 -16.799 1.00 94.69 161 SER A CA 1
ATOM 1273 C C . SER A 1 161 ? 6.670 -7.019 -16.095 1.00 94.69 161 SER A C 1
ATOM 1275 O O . SER A 1 161 ? 7.024 -8.163 -15.810 1.00 94.69 161 SER A O 1
ATOM 1277 N N . PHE A 1 162 ? 5.465 -6.537 -15.801 1.00 95.06 162 PHE A N 1
ATOM 1278 C CA . PHE A 1 162 ? 4.370 -7.360 -15.290 1.00 95.06 162 PHE A CA 1
ATOM 1279 C C . PHE A 1 162 ? 3.492 -7.781 -16.467 1.00 95.06 162 PHE A C 1
ATOM 1281 O O . PHE A 1 162 ? 3.080 -6.941 -17.266 1.00 95.06 162 PHE A O 1
ATOM 1288 N N . SER A 1 163 ? 3.237 -9.079 -16.584 1.00 94.38 163 SER A N 1
ATOM 1289 C CA . SER A 1 163 ? 2.379 -9.653 -17.621 1.00 94.38 163 SER A CA 1
ATOM 1290 C C . SER A 1 163 ? 0.913 -9.253 -17.431 1.00 94.38 163 SER A C 1
ATOM 1292 O O . SER A 1 163 ? 0.486 -8.899 -16.330 1.00 94.38 163 SER A O 1
ATOM 1294 N N . ASN A 1 164 ? 0.113 -9.356 -18.498 1.00 93.50 164 ASN A N 1
ATOM 1295 C CA . ASN A 1 164 ? -1.333 -9.123 -18.414 1.00 93.50 164 ASN A CA 1
ATOM 1296 C C . ASN A 1 164 ? -1.996 -10.054 -17.393 1.00 93.50 164 ASN A C 1
ATOM 1298 O O . ASN A 1 164 ? -2.786 -9.585 -16.582 1.00 93.50 164 ASN A O 1
ATOM 1302 N N . THR A 1 165 ? -1.591 -11.325 -17.352 1.00 93.19 165 THR A N 1
ATOM 1303 C CA . THR A 1 165 ? -2.082 -12.297 -16.369 1.00 93.19 165 THR A CA 1
ATOM 1304 C C . THR A 1 165 ? -1.796 -11.857 -14.933 1.00 93.19 165 THR A C 1
ATOM 1306 O O . THR A 1 165 ? -2.695 -11.884 -14.101 1.00 93.19 165 THR A O 1
ATOM 1309 N N . GLU A 1 166 ? -0.579 -11.395 -14.624 1.00 91.81 166 GLU A N 1
ATOM 1310 C CA . GLU A 1 166 ? -0.256 -10.887 -13.281 1.00 91.81 166 GLU A CA 1
ATOM 1311 C C . GLU A 1 166 ? -1.075 -9.639 -12.932 1.00 91.81 166 GLU A C 1
ATOM 1313 O O . GLU A 1 166 ? -1.534 -9.492 -11.799 1.00 91.81 166 GLU A O 1
ATOM 1318 N N . MET A 1 167 ? -1.282 -8.739 -13.899 1.00 93.81 167 MET A N 1
ATOM 1319 C CA . MET A 1 167 ? -2.107 -7.547 -13.700 1.00 93.81 167 MET A CA 1
ATOM 1320 C C . MET A 1 167 ? -3.568 -7.906 -13.422 1.00 93.81 167 MET A C 1
ATOM 1322 O O . MET A 1 167 ? -4.159 -7.344 -12.502 1.00 93.81 167 MET A O 1
ATOM 1326 N N . GLU A 1 168 ? -4.135 -8.848 -14.173 1.00 91.56 168 GLU A N 1
ATOM 1327 C CA 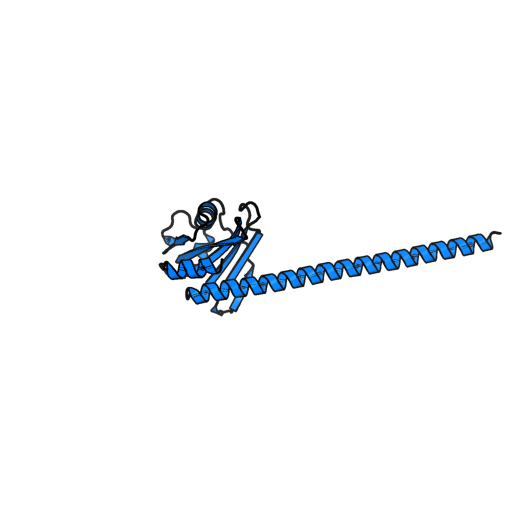. GLU A 1 168 ? -5.500 -9.348 -13.985 1.00 91.56 168 GLU A CA 1
ATOM 1328 C C . GLU A 1 168 ? -5.663 -10.066 -12.645 1.00 91.56 168 GLU A C 1
ATOM 1330 O O . GLU A 1 168 ? -6.622 -9.805 -11.926 1.00 91.56 168 GLU A O 1
ATOM 1335 N N . GLN A 1 169 ? -4.699 -10.902 -12.257 1.00 89.44 169 GLN A N 1
ATOM 1336 C CA . GLN A 1 169 ? -4.706 -11.600 -10.971 1.00 89.44 169 GLN A CA 1
ATOM 1337 C C . GLN A 1 169 ? -4.674 -10.631 -9.784 1.00 89.44 169 GLN A C 1
ATOM 1339 O O . GLN A 1 169 ? -5.442 -10.786 -8.835 1.00 89.44 169 GLN A O 1
ATOM 1344 N N . VAL A 1 170 ? -3.811 -9.610 -9.827 1.00 91.88 170 VAL A N 1
ATOM 1345 C CA . VAL A 1 170 ? -3.766 -8.593 -8.765 1.00 91.88 170 VAL A CA 1
ATOM 1346 C C . VAL A 1 170 ? -5.012 -7.705 -8.802 1.00 91.88 170 VAL A C 1
ATOM 1348 O O . VAL A 1 170 ? -5.506 -7.325 -7.744 1.00 91.88 170 VAL A O 1
ATOM 1351 N N . GLN A 1 171 ? -5.553 -7.398 -9.985 1.00 91.31 171 GLN A N 1
ATOM 1352 C CA . GLN A 1 171 ? -6.808 -6.654 -10.117 1.00 91.31 171 GLN A CA 1
ATOM 1353 C C . GLN A 1 171 ? -8.011 -7.437 -9.596 1.00 91.31 171 GLN A C 1
ATOM 1355 O O . GLN A 1 171 ? -8.896 -6.823 -9.021 1.00 91.31 171 GLN A O 1
ATOM 1360 N N . PHE A 1 172 ? -8.042 -8.759 -9.747 1.00 89.12 172 PHE A N 1
ATOM 1361 C CA . PHE A 1 172 ? -9.109 -9.595 -9.200 1.00 89.12 172 PHE A CA 1
ATOM 1362 C C . PHE A 1 172 ? -9.134 -9.577 -7.668 1.00 89.12 172 PHE A C 1
ATOM 1364 O O . PHE A 1 172 ? -10.200 -9.668 -7.066 1.00 89.12 172 PHE A O 1
ATOM 1371 N N . LEU A 1 173 ? -7.967 -9.432 -7.032 1.00 86.12 173 LEU A N 1
ATOM 1372 C CA . LEU A 1 173 ? -7.912 -9.227 -5.589 1.00 86.12 173 LEU A CA 1
ATOM 1373 C C . LEU A 1 173 ? -8.505 -7.873 -5.182 1.00 86.12 173 LEU A C 1
ATOM 1375 O O . LEU A 1 173 ? -9.058 -7.799 -4.096 1.00 86.12 173 LEU A O 1
ATOM 1379 N N . ALA A 1 174 ? -8.355 -6.831 -6.007 1.00 84.06 174 ALA A N 1
ATOM 1380 C CA . ALA A 1 174 ? -8.490 -5.415 -5.651 1.00 84.06 174 ALA A CA 1
ATOM 1381 C C . ALA A 1 174 ? -9.861 -4.788 -5.965 1.00 84.06 174 ALA A C 1
ATOM 1383 O O . ALA A 1 174 ? -10.370 -4.948 -7.093 1.00 84.06 174 ALA A O 1
#

Nearest PDB structures (foldseek):
  3ci6-assembly1_B  TM=6.786E-01  e=9.193E-07  Acinetobacter baylyi ADP1
  3k2n-assembly1_B  TM=6.502E-01  e=2.897E-05  Chlorobaculum tepidum TLS
  5c5k-assembly2_C  TM=6.238E-01  e=5.475E-04  Deinococcus radiodurans R1 = ATCC 13939 = DSM 20539
  3zq5-assembly1_A-2  TM=5.302E-01  e=9.129E-04  Synechocystis sp. PCC 6803
  9euy-assembly1_B  TM=5.458E-01  e=1.729E-03  Pseudomonas aeruginosa

Secondary structure (DSSP, 8-state):
-HHHHHHHHHHHHHHHHHHHHHHHHHHHHHHHHHHHHHHHHHHHHHHHHHHHHHHHHHHTT-SEEEEEEE-TTSSSEEEEEEEEGGGTEEEEE-----TTSHHHHHHHHH-S-EEES-GGG-SS--HHHHHTT--SEEEEEEEETTEEEEEEEEE-SS--PPPHHHHHHHHHH-